Protein AF-A0A7S1UAJ0-F1 (afdb_monomer)

Structure (mmCIF, N/CA/C/O backbone):
data_AF-A0A7S1UAJ0-F1
#
_entry.id   AF-A0A7S1UAJ0-F1
#
loop_
_atom_site.group_PDB
_atom_site.id
_atom_site.type_symbol
_atom_site.label_atom_id
_atom_site.label_alt_id
_atom_site.label_comp_id
_atom_site.label_asym_id
_atom_site.label_entity_id
_atom_site.label_seq_id
_atom_site.pdbx_PDB_ins_code
_atom_site.Cartn_x
_atom_site.Cartn_y
_atom_site.Cartn_z
_atom_site.occupancy
_atom_site.B_iso_or_equiv
_atom_site.auth_seq_id
_atom_site.auth_comp_id
_atom_site.auth_asym_id
_atom_site.auth_atom_id
_atom_site.pdbx_PDB_model_num
ATOM 1 N N . ARG A 1 1 ? 25.593 -2.287 -10.557 1.00 39.19 1 ARG A N 1
ATOM 2 C CA . ARG A 1 1 ? 25.955 -3.620 -10.012 1.00 39.19 1 ARG A CA 1
ATOM 3 C C . ARG A 1 1 ? 25.737 -3.592 -8.496 1.00 39.19 1 ARG A C 1
ATOM 5 O O . ARG A 1 1 ? 26.661 -3.239 -7.784 1.00 39.19 1 ARG A O 1
ATOM 12 N N . PHE A 1 2 ? 24.533 -3.919 -8.017 1.00 32.84 2 PHE A N 1
ATOM 13 C CA . PHE A 1 2 ? 24.210 -4.061 -6.586 1.00 32.84 2 PHE A CA 1
ATOM 14 C C . PHE A 1 2 ? 23.834 -5.523 -6.303 1.00 32.84 2 PHE A C 1
ATOM 16 O O . PHE A 1 2 ? 22.696 -5.845 -5.996 1.00 32.84 2 PHE A O 1
ATOM 23 N N . ARG A 1 3 ? 24.793 -6.432 -6.504 1.00 42.53 3 ARG A N 1
ATOM 24 C CA . ARG A 1 3 ? 24.649 -7.848 -6.150 1.00 42.53 3 ARG A CA 1
ATOM 25 C C . ARG A 1 3 ? 25.321 -8.066 -4.797 1.00 42.53 3 ARG A C 1
ATOM 27 O O . ARG A 1 3 ? 26.457 -7.632 -4.638 1.00 42.53 3 ARG A O 1
ATOM 34 N N . ASN A 1 4 ? 24.632 -8.774 -3.899 1.00 42.81 4 ASN A N 1
ATOM 35 C CA . ASN A 1 4 ? 25.120 -9.387 -2.648 1.00 42.81 4 ASN A CA 1
ATOM 36 C C . ASN A 1 4 ? 24.817 -8.657 -1.327 1.00 42.81 4 ASN A C 1
ATOM 38 O O . ASN A 1 4 ? 25.752 -8.273 -0.628 1.00 42.81 4 ASN A O 1
ATOM 42 N N . HIS A 1 5 ? 23.544 -8.582 -0.903 1.00 35.88 5 HIS A N 1
ATOM 43 C CA . HIS A 1 5 ? 23.275 -8.489 0.550 1.00 35.88 5 HIS A CA 1
ATOM 44 C C . HIS A 1 5 ? 21.965 -9.087 1.097 1.00 35.88 5 HIS A C 1
ATOM 46 O O . HIS A 1 5 ? 21.815 -9.160 2.312 1.00 35.88 5 HIS A O 1
ATOM 52 N N . ILE A 1 6 ? 21.029 -9.579 0.274 1.00 49.09 6 ILE A N 1
ATOM 53 C CA . ILE A 1 6 ? 19.721 -10.035 0.802 1.00 49.09 6 ILE A CA 1
ATOM 54 C C . ILE A 1 6 ? 19.740 -11.502 1.288 1.00 49.09 6 ILE A C 1
ATOM 56 O O . ILE A 1 6 ? 18.840 -11.939 1.993 1.00 49.09 6 ILE A O 1
ATOM 60 N N . ALA A 1 7 ? 20.815 -12.257 1.043 1.00 37.91 7 ALA A N 1
ATOM 61 C CA . ALA A 1 7 ? 20.907 -13.654 1.482 1.00 37.91 7 ALA A CA 1
ATOM 62 C C . ALA A 1 7 ? 21.213 -13.855 2.987 1.00 37.91 7 ALA A C 1
ATOM 64 O O . ALA A 1 7 ? 21.303 -14.996 3.428 1.00 37.91 7 ALA A O 1
ATOM 65 N N . GLN A 1 8 ? 21.405 -12.799 3.793 1.00 44.69 8 GLN A N 1
ATOM 66 C CA . GLN A 1 8 ? 22.055 -12.941 5.110 1.00 44.69 8 GLN A CA 1
ATOM 67 C C . GLN A 1 8 ? 21.254 -12.512 6.348 1.00 44.69 8 GLN A C 1
ATOM 69 O O . GLN A 1 8 ? 21.840 -12.314 7.411 1.00 44.69 8 GLN A O 1
ATOM 74 N N . ARG A 1 9 ? 19.918 -12.428 6.281 1.00 45.44 9 ARG A N 1
ATOM 75 C CA . ARG A 1 9 ? 19.090 -12.175 7.484 1.00 45.44 9 ARG A CA 1
ATOM 76 C C . ARG A 1 9 ? 17.908 -13.124 7.701 1.00 45.44 9 ARG A C 1
ATOM 78 O O . ARG A 1 9 ? 16.996 -12.804 8.449 1.00 45.44 9 ARG A O 1
ATOM 85 N N . ALA A 1 10 ? 17.998 -14.346 7.184 1.00 47.47 10 ALA A N 1
ATOM 86 C CA . ALA A 1 10 ? 17.167 -15.471 7.631 1.00 47.47 10 ALA A CA 1
ATOM 87 C C . ALA A 1 10 ? 17.725 -16.161 8.902 1.00 47.47 10 ALA A C 1
ATOM 89 O O . ALA A 1 10 ? 17.435 -17.320 9.161 1.00 47.47 10 ALA A O 1
ATOM 90 N N . ALA A 1 11 ? 18.560 -15.481 9.699 1.00 42.66 11 ALA A N 1
ATOM 91 C CA . ALA A 1 11 ? 19.260 -16.095 10.835 1.00 42.66 11 ALA A CA 1
ATOM 92 C C . ALA A 1 11 ? 18.402 -16.246 12.113 1.00 42.66 11 ALA A C 1
ATOM 94 O O . ALA A 1 11 ? 18.902 -16.742 13.116 1.00 42.66 11 ALA A O 1
ATOM 95 N N . ALA A 1 12 ? 17.129 -15.833 12.094 1.00 53.12 12 ALA A N 1
ATOM 96 C CA . ALA A 1 12 ? 16.215 -15.963 13.238 1.00 53.12 12 ALA A CA 1
ATOM 97 C C . ALA A 1 12 ? 14.809 -16.485 12.875 1.00 53.12 12 ALA A C 1
ATOM 99 O O . ALA A 1 12 ? 13.968 -16.628 13.758 1.00 53.12 12 ALA A O 1
ATOM 100 N N . GLY A 1 13 ? 14.534 -16.758 11.595 1.00 52.97 13 GLY A N 1
ATOM 101 C CA . GLY A 1 13 ? 13.2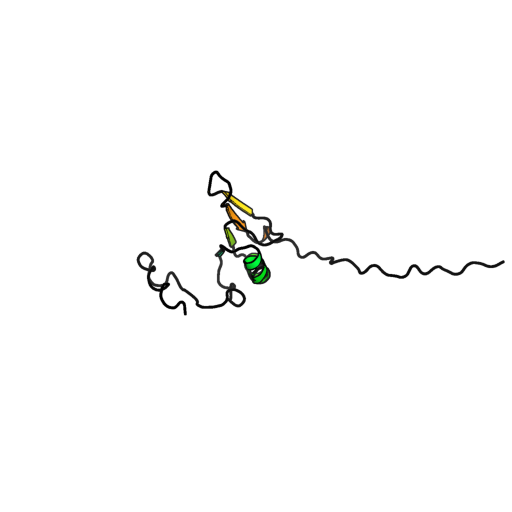30 -17.221 11.112 1.00 52.97 13 GLY A CA 1
ATOM 102 C C . GLY A 1 13 ? 13.320 -18.648 10.591 1.00 52.97 13 GLY A C 1
ATOM 103 O O . GLY A 1 13 ? 14.352 -19.039 10.048 1.00 52.97 13 GLY A O 1
ATOM 104 N N . ALA A 1 14 ? 12.250 -19.426 10.760 1.00 57.31 14 ALA A N 1
ATOM 105 C CA . ALA A 1 14 ? 12.160 -20.771 10.207 1.00 57.31 14 ALA A CA 1
ATOM 106 C C . ALA A 1 14 ? 12.550 -20.762 8.711 1.00 57.31 14 ALA A C 1
ATOM 108 O O . ALA A 1 14 ? 12.067 -19.899 7.966 1.00 57.31 14 ALA A O 1
ATOM 109 N N . PRO A 1 15 ? 13.430 -21.675 8.261 1.00 56.03 15 PRO A N 1
ATOM 110 C CA . PRO A 1 15 ? 13.804 -21.752 6.855 1.00 56.03 15 PRO A CA 1
ATOM 111 C C . PRO A 1 15 ? 12.545 -21.890 5.985 1.00 56.03 15 PRO A C 1
ATOM 113 O O . PRO A 1 15 ? 11.704 -22.744 6.253 1.00 56.03 15 PRO A O 1
ATOM 116 N N . GLY A 1 16 ? 12.405 -21.023 4.976 1.00 65.19 16 GLY A N 1
ATOM 117 C CA . GLY A 1 16 ? 11.240 -20.972 4.079 1.00 65.19 16 GLY A CA 1
ATOM 118 C C . GLY A 1 16 ? 10.169 -19.925 4.418 1.00 65.19 16 GLY A C 1
ATOM 119 O O . GLY A 1 16 ? 9.210 -19.795 3.671 1.00 65.19 16 GLY A O 1
ATOM 120 N N . ALA A 1 17 ? 10.312 -19.148 5.498 1.00 80.62 17 ALA A N 1
ATOM 121 C CA . ALA A 1 17 ? 9.336 -18.103 5.846 1.00 80.62 17 ALA A CA 1
ATOM 122 C C . ALA A 1 17 ? 9.490 -16.793 5.045 1.00 80.62 17 ALA A C 1
ATOM 124 O O . ALA A 1 17 ? 8.610 -15.936 5.095 1.00 80.62 17 ALA A O 1
ATOM 125 N N . VAL A 1 18 ? 10.621 -16.605 4.357 1.00 84.62 18 VAL A N 1
ATOM 126 C CA . VAL A 1 18 ? 10.949 -15.369 3.638 1.00 84.62 18 VAL A CA 1
ATOM 127 C C . VAL A 1 18 ? 11.503 -15.707 2.266 1.00 84.62 18 VAL A C 1
ATOM 129 O O . VAL A 1 18 ? 12.488 -16.436 2.146 1.00 84.62 18 VAL A O 1
ATOM 132 N N . GLU A 1 19 ? 10.903 -15.101 1.252 1.00 87.00 19 GLU A N 1
ATOM 133 C CA . GLU A 1 19 ? 11.367 -15.138 -0.126 1.00 87.00 19 GLU A CA 1
ATOM 134 C C . GLU A 1 19 ? 11.707 -13.718 -0.578 1.00 87.00 19 GLU A C 1
ATOM 136 O O . GLU A 1 19 ? 11.070 -12.746 -0.166 1.00 87.00 19 GLU A O 1
ATOM 141 N N . ALA A 1 20 ? 12.740 -13.592 -1.406 1.00 88.31 20 ALA A N 1
ATOM 142 C CA . ALA A 1 20 ? 13.168 -12.320 -1.966 1.00 88.31 20 ALA A CA 1
ATOM 143 C C . ALA A 1 20 ? 13.164 -12.416 -3.489 1.00 88.31 20 ALA A C 1
ATOM 145 O O . ALA A 1 20 ? 13.737 -13.342 -4.063 1.00 88.31 20 ALA A O 1
ATOM 146 N N . TYR A 1 21 ? 12.550 -11.424 -4.122 1.00 91.19 21 TYR A N 1
ATOM 147 C CA . TYR A 1 21 ? 12.387 -11.354 -5.566 1.00 91.19 21 TYR A CA 1
ATOM 148 C C . TYR A 1 21 ? 13.177 -10.159 -6.109 1.00 91.19 21 TYR A C 1
ATOM 150 O O . TYR A 1 21 ? 13.046 -9.043 -5.609 1.00 91.19 21 TYR A O 1
ATOM 158 N N . GLU A 1 22 ? 14.016 -10.389 -7.122 1.00 95.06 22 GLU A N 1
ATOM 159 C CA . GLU A 1 22 ? 14.678 -9.318 -7.878 1.00 95.06 22 GLU A CA 1
ATOM 160 C C . GLU A 1 22 ? 13.790 -8.945 -9.069 1.00 95.06 22 GLU A C 1
ATOM 162 O 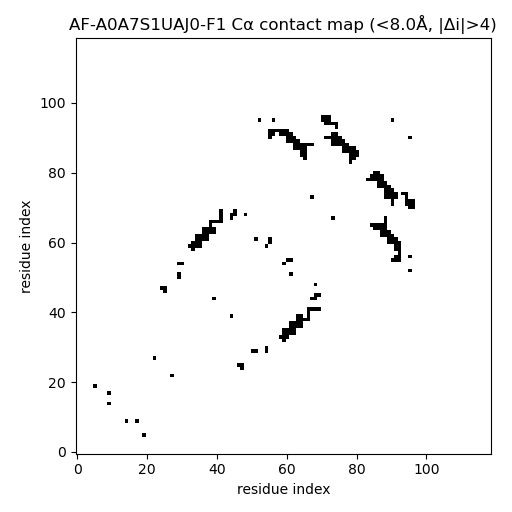O . GLU A 1 22 ? 13.528 -9.780 -9.933 1.00 95.06 22 GLU A O 1
ATOM 167 N N . GLY A 1 23 ? 13.317 -7.699 -9.121 1.00 93.19 23 GLY A N 1
ATOM 168 C CA . GLY A 1 23 ? 12.430 -7.245 -10.186 1.00 93.19 23 GLY A CA 1
ATOM 169 C C . GLY A 1 23 ? 11.927 -5.819 -9.998 1.00 93.19 23 GLY A C 1
ATOM 170 O O . GLY A 1 23 ? 12.289 -5.129 -9.044 1.00 93.19 23 GLY A O 1
ATOM 171 N N . ASP A 1 24 ?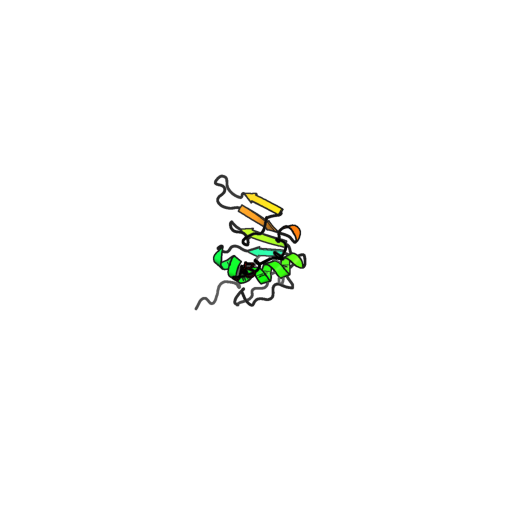 11.091 -5.387 -10.939 1.00 94.56 24 ASP A N 1
ATOM 172 C CA . ASP A 1 24 ? 10.376 -4.117 -10.875 1.00 94.56 24 ASP A CA 1
ATOM 173 C C . ASP A 1 24 ? 9.003 -4.336 -10.232 1.00 94.56 24 ASP A C 1
ATOM 175 O O . ASP A 1 24 ? 8.201 -5.134 -10.719 1.00 94.56 24 ASP A O 1
ATOM 179 N N . LEU A 1 25 ? 8.722 -3.610 -9.149 1.00 93.88 25 LEU A N 1
ATOM 180 C CA . LEU A 1 25 ? 7.454 -3.716 -8.428 1.00 93.88 25 LEU A CA 1
ATOM 181 C C . LEU A 1 25 ? 6.249 -3.352 -9.313 1.00 93.88 25 LEU A C 1
ATOM 183 O O . LEU A 1 25 ? 5.157 -3.856 -9.077 1.00 93.88 25 LEU A O 1
ATOM 187 N N . ARG A 1 26 ? 6.441 -2.534 -10.359 1.00 95.06 26 ARG A N 1
ATOM 188 C CA . ARG A 1 26 ? 5.378 -2.141 -11.302 1.00 95.06 26 ARG A CA 1
ATOM 189 C C . ARG A 1 26 ? 4.821 -3.309 -12.115 1.00 95.06 26 ARG A C 1
ATOM 191 O O . ARG A 1 26 ? 3.706 -3.210 -12.610 1.00 95.06 26 ARG A O 1
ATOM 198 N N . SER A 1 27 ? 5.593 -4.381 -12.286 1.00 94.44 27 SER A N 1
ATOM 199 C CA . SER A 1 27 ? 5.172 -5.586 -13.012 1.00 94.44 27 SER A CA 1
ATOM 200 C C . SER A 1 27 ? 5.148 -6.832 -12.128 1.00 94.44 27 SER A C 1
ATOM 202 O O . SER A 1 27 ? 5.079 -7.945 -12.644 1.00 94.44 27 SER A O 1
ATOM 204 N N . PHE A 1 28 ? 5.289 -6.668 -10.813 1.00 94.69 28 PHE A N 1
ATOM 205 C CA . PHE A 1 28 ? 5.272 -7.774 -9.870 1.00 94.69 28 PHE A CA 1
ATOM 206 C C . PHE A 1 28 ? 3.829 -8.170 -9.545 1.00 94.69 28 PHE A C 1
ATOM 208 O O . PHE A 1 28 ? 2.982 -7.308 -9.317 1.00 94.69 28 PHE A O 1
ATOM 215 N N . ASP A 1 29 ? 3.552 -9.473 -9.518 1.00 94.62 29 ASP A N 1
ATOM 216 C CA . ASP A 1 29 ? 2.219 -9.977 -9.200 1.00 94.62 29 ASP A CA 1
ATOM 217 C C . ASP A 1 29 ? 1.936 -9.855 -7.696 1.00 94.62 29 ASP A C 1
ATOM 219 O O . ASP A 1 29 ? 2.574 -10.508 -6.868 1.00 94.62 29 ASP A O 1
ATOM 223 N N . LEU A 1 30 ? 0.966 -9.007 -7.343 1.00 95.44 30 LEU A N 1
ATOM 224 C CA . LEU A 1 30 ? 0.528 -8.796 -5.964 1.00 95.44 30 LEU A CA 1
ATOM 225 C C . LEU A 1 30 ? -0.644 -9.702 -5.552 1.00 95.44 30 LEU A C 1
ATOM 227 O O . LEU A 1 30 ? -0.983 -9.742 -4.365 1.00 95.44 30 LEU A O 1
ATOM 231 N N . ALA A 1 31 ? -1.243 -10.448 -6.488 1.00 95.12 31 ALA A N 1
ATOM 232 C CA . ALA A 1 31 ? -2.406 -11.303 -6.255 1.00 95.12 31 ALA A CA 1
ATOM 233 C C . ALA A 1 31 ? -2.282 -12.258 -5.049 1.00 95.12 31 ALA A C 1
ATOM 235 O O . ALA A 1 31 ? -3.252 -12.365 -4.291 1.00 95.12 31 ALA A O 1
ATOM 236 N N . PRO A 1 32 ? -1.139 -12.931 -4.792 1.00 94.75 32 PRO A N 1
ATOM 237 C CA . PRO A 1 32 ? -1.076 -13.914 -3.711 1.00 94.75 32 PRO A CA 1
ATOM 238 C C . PRO A 1 32 ? -0.967 -13.296 -2.305 1.00 94.75 32 PRO A C 1
ATOM 240 O O . PRO A 1 32 ? -1.186 -13.995 -1.315 1.00 94.75 32 PRO A O 1
ATOM 243 N N . PHE A 1 33 ? -0.649 -12.004 -2.168 1.00 94.75 33 PHE A N 1
ATOM 244 C CA . PHE A 1 33 ? -0.336 -11.402 -0.865 1.00 94.75 33 PHE A CA 1
ATOM 245 C C . PHE A 1 33 ? -1.579 -10.845 -0.174 1.00 94.75 33 PHE A C 1
ATOM 247 O O . PHE A 1 33 ? -2.311 -10.051 -0.749 1.00 94.75 33 PHE A O 1
ATOM 254 N N . THR A 1 34 ? -1.852 -11.234 1.070 1.00 96.62 34 THR A N 1
ATOM 255 C CA . THR A 1 34 ? -3.021 -10.756 1.846 1.00 96.62 34 THR A CA 1
ATOM 256 C C . THR A 1 34 ? -2.726 -9.527 2.708 1.00 96.62 34 THR A C 1
ATOM 258 O O . THR A 1 34 ? -3.648 -8.857 3.172 1.00 96.62 34 THR A O 1
ATOM 261 N N . LEU A 1 35 ? -1.447 -9.220 2.917 1.00 97.44 35 LEU A N 1
ATOM 262 C CA . LEU A 1 35 ? -0.960 -8.031 3.604 1.00 97.44 35 LEU A CA 1
ATOM 263 C C . LEU A 1 35 ? 0.204 -7.458 2.801 1.00 97.44 35 LEU A C 1
ATOM 265 O O . LEU A 1 35 ? 1.163 -8.171 2.508 1.00 97.44 35 LEU A O 1
ATOM 269 N N . ILE A 1 36 ? 0.123 -6.174 2.476 1.00 98.00 36 ILE A N 1
ATOM 270 C CA . ILE A 1 36 ? 1.154 -5.450 1.738 1.00 98.00 36 ILE A CA 1
ATOM 271 C C . ILE A 1 36 ? 1.641 -4.306 2.617 1.00 98.00 36 ILE A C 1
ATOM 273 O O . ILE A 1 36 ? 0.847 -3.492 3.079 1.00 98.00 36 ILE A O 1
ATOM 277 N N . TYR A 1 37 ? 2.950 -4.238 2.842 1.00 97.69 37 TYR A N 1
ATOM 278 C CA . TYR A 1 37 ? 3.594 -3.109 3.506 1.00 97.69 37 TYR A CA 1
ATOM 279 C C . TYR A 1 37 ? 4.444 -2.345 2.497 1.00 97.69 37 TYR A C 1
ATOM 281 O O . TYR A 1 37 ? 5.271 -2.942 1.807 1.00 97.69 37 TYR A O 1
ATOM 289 N N . VAL A 1 38 ? 4.274 -1.027 2.438 1.00 96.62 38 VAL A N 1
ATOM 290 C CA . VAL A 1 38 ? 5.042 -0.155 1.544 1.00 96.62 38 VAL A CA 1
ATOM 291 C C . VAL A 1 38 ? 5.593 1.050 2.287 1.00 96.62 38 VAL A C 1
ATOM 293 O O . VAL A 1 38 ? 4.906 1.732 3.049 1.00 96.62 38 VAL A O 1
ATOM 296 N N . TYR A 1 39 ? 6.858 1.341 2.000 1.00 96.00 39 TYR A N 1
ATOM 297 C CA . TYR A 1 39 ? 7.519 2.574 2.395 1.00 96.00 39 TYR A CA 1
ATOM 298 C C . TYR A 1 39 ? 8.137 3.211 1.155 1.00 96.00 39 TYR A C 1
ATOM 300 O O . TYR A 1 39 ? 9.268 2.918 0.772 1.00 96.00 39 TYR A O 1
ATOM 308 N N . LEU A 1 40 ? 7.334 4.034 0.487 1.00 95.31 40 LEU A N 1
ATOM 309 C CA . LEU A 1 40 ? 7.669 4.695 -0.767 1.00 95.31 40 LEU A CA 1
ATOM 310 C C . LEU A 1 40 ? 7.309 6.179 -0.677 1.00 95.31 40 LEU A C 1
ATOM 312 O O . LEU A 1 40 ? 6.514 6.601 0.163 1.00 95.31 40 LEU A O 1
ATOM 316 N N . LEU A 1 41 ? 7.884 6.971 -1.579 1.00 94.75 41 LEU A N 1
ATOM 317 C CA . LEU A 1 41 ? 7.416 8.331 -1.833 1.00 94.75 41 LEU A CA 1
ATOM 318 C C . LEU A 1 41 ? 6.076 8.304 -2.585 1.00 94.75 41 LEU A C 1
ATOM 320 O O . LEU A 1 41 ? 5.700 7.286 -3.175 1.00 94.75 41 LEU A O 1
ATOM 324 N N . LYS A 1 42 ? 5.376 9.444 -2.600 1.00 93.88 42 LYS A N 1
ATOM 325 C CA . LYS A 1 42 ? 4.064 9.595 -3.252 1.00 93.88 42 LYS A CA 1
ATOM 326 C C . LYS A 1 42 ? 4.090 9.178 -4.721 1.00 93.88 42 LYS A C 1
ATOM 328 O O . LYS A 1 42 ? 3.186 8.488 -5.177 1.00 93.88 42 LYS A O 1
ATOM 333 N N . GLU A 1 43 ? 5.137 9.559 -5.441 1.00 94.38 43 GLU A N 1
ATOM 334 C CA . GLU A 1 43 ? 5.315 9.262 -6.863 1.00 94.38 43 GLU A CA 1
ATOM 335 C C . GLU A 1 43 ? 5.471 7.752 -7.087 1.00 94.38 43 GLU A C 1
ATOM 337 O O . GLU A 1 43 ? 4.933 7.198 -8.040 1.00 94.38 43 GLU A O 1
ATOM 342 N N . GLY A 1 44 ? 6.155 7.061 -6.170 1.00 95.06 44 GLY A N 1
ATOM 343 C CA . GLY A 1 44 ? 6.277 5.604 -6.198 1.00 95.06 44 GLY A CA 1
ATOM 344 C C . GLY A 1 44 ? 4.933 4.909 -5.985 1.00 95.06 44 GLY A C 1
ATOM 345 O O . GLY A 1 44 ? 4.613 3.979 -6.717 1.00 95.06 44 GLY A O 1
ATOM 346 N N . LEU A 1 45 ? 4.127 5.394 -5.034 1.00 95.69 45 LEU A N 1
ATOM 347 C CA . LEU A 1 45 ? 2.775 4.879 -4.790 1.00 95.69 45 LEU A CA 1
ATOM 348 C C . LEU A 1 45 ? 1.858 5.091 -5.998 1.00 95.69 45 LEU A C 1
ATOM 350 O O . LEU A 1 45 ? 1.121 4.180 -6.353 1.00 95.69 45 LEU A O 1
ATOM 354 N N . GLN A 1 46 ? 1.942 6.247 -6.664 1.00 95.19 46 GLN A N 1
ATOM 355 C CA . GLN A 1 46 ? 1.177 6.530 -7.884 1.00 95.19 46 GLN A CA 1
ATOM 356 C C . GLN A 1 46 ? 1.476 5.532 -9.010 1.00 95.19 46 GLN A C 1
ATOM 358 O O . GLN A 1 46 ? 0.561 5.113 -9.711 1.00 95.19 46 GLN A O 1
ATOM 363 N N . LEU A 1 47 ? 2.736 5.115 -9.168 1.00 96.19 47 LEU A N 1
ATOM 364 C CA . LEU A 1 47 ? 3.138 4.177 -10.223 1.00 96.19 47 LEU A CA 1
ATOM 365 C C . LEU A 1 47 ? 2.582 2.758 -10.040 1.00 96.19 47 LEU A C 1
ATOM 367 O O . LEU A 1 47 ? 2.520 2.015 -11.016 1.00 96.19 47 LEU A O 1
ATOM 371 N N . ILE A 1 48 ? 2.213 2.376 -8.816 1.00 95.88 48 ILE A N 1
ATOM 372 C CA . ILE A 1 48 ? 1.701 1.034 -8.484 1.00 95.88 48 ILE A CA 1
ATOM 373 C C . ILE A 1 48 ? 0.259 1.063 -7.961 1.00 95.88 48 ILE A C 1
ATOM 375 O O . ILE A 1 48 ? -0.258 0.041 -7.515 1.00 95.88 48 ILE A O 1
ATOM 379 N N . GLU A 1 49 ? -0.394 2.226 -8.010 1.00 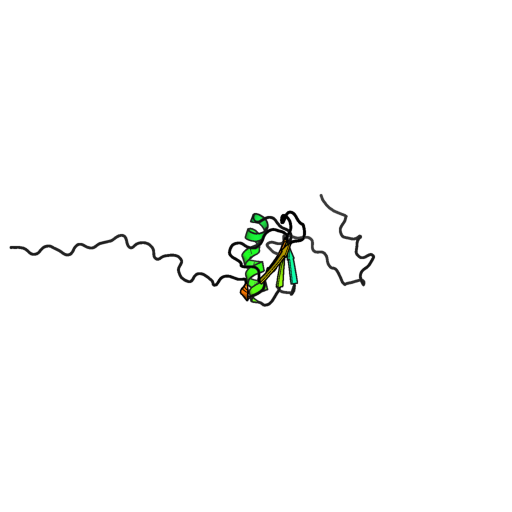95.62 49 GLU A N 1
ATOM 380 C CA . GLU A 1 49 ? -1.696 2.472 -7.387 1.00 95.62 49 GLU A CA 1
ATOM 381 C C . GLU A 1 49 ? -2.767 1.509 -7.901 1.00 95.62 49 GLU A C 1
ATOM 383 O O . GLU A 1 49 ? -3.477 0.919 -7.094 1.00 95.62 49 GLU A O 1
ATOM 388 N N . ALA A 1 50 ? -2.818 1.267 -9.213 1.00 95.00 50 ALA A N 1
ATOM 389 C CA . ALA A 1 50 ? -3.794 0.363 -9.816 1.00 95.00 50 ALA A CA 1
ATOM 390 C C . ALA A 1 50 ? -3.655 -1.082 -9.301 1.00 95.00 50 ALA A C 1
ATOM 392 O O . ALA A 1 50 ? -4.654 -1.714 -8.962 1.00 95.00 50 ALA A O 1
ATOM 393 N N . ALA A 1 51 ? -2.420 -1.583 -9.175 1.00 95.62 51 ALA A N 1
ATOM 394 C CA . ALA A 1 51 ? -2.157 -2.928 -8.662 1.00 95.62 51 ALA A CA 1
ATOM 395 C C . ALA A 1 51 ? -2.503 -3.040 -7.166 1.00 95.62 51 ALA A C 1
ATOM 397 O O . ALA A 1 51 ? -3.080 -4.035 -6.726 1.00 95.62 51 ALA A O 1
ATOM 398 N N . LEU A 1 52 ? -2.206 -1.996 -6.381 1.00 96.88 52 LEU A N 1
ATOM 399 C CA . LEU A 1 52 ? -2.627 -1.916 -4.981 1.00 96.88 52 LEU A CA 1
ATOM 400 C C . LEU A 1 52 ? -4.156 -1.872 -4.862 1.00 96.88 52 LEU A C 1
ATOM 402 O O . LEU A 1 52 ? -4.718 -2.597 -4.045 1.00 96.88 52 LEU A O 1
ATOM 406 N N . ARG A 1 53 ? -4.830 -1.060 -5.687 1.00 96.50 53 ARG A N 1
ATOM 407 C CA . ARG A 1 53 ? -6.293 -0.910 -5.724 1.00 96.50 53 ARG A CA 1
ATOM 408 C C . ARG A 1 53 ? -6.975 -2.236 -5.981 1.00 96.50 53 ARG A C 1
ATOM 410 O O . ARG A 1 53 ? -7.831 -2.640 -5.200 1.00 96.50 53 ARG A O 1
ATOM 417 N N . GLU A 1 54 ? -6.588 -2.911 -7.057 1.00 95.75 54 GLU A N 1
ATOM 418 C CA . GLU A 1 54 ? -7.124 -4.222 -7.409 1.00 95.75 54 GLU A CA 1
ATOM 419 C C . GLU A 1 54 ? -6.948 -5.198 -6.246 1.00 95.75 54 GLU A C 1
ATOM 421 O O . GLU A 1 54 ? -7.899 -5.866 -5.828 1.00 95.75 54 GLU A O 1
ATOM 426 N N . ARG A 1 55 ? -5.747 -5.226 -5.658 1.00 96.75 55 ARG A N 1
ATOM 427 C CA . ARG A 1 55 ? -5.452 -6.200 -4.618 1.00 96.75 55 ARG A CA 1
ATOM 428 C C . ARG A 1 55 ? -6.191 -5.935 -3.308 1.00 96.75 55 ARG A C 1
ATOM 430 O O . ARG A 1 55 ? -6.662 -6.881 -2.675 1.00 96.75 55 ARG A O 1
ATOM 437 N N . VAL A 1 56 ? -6.328 -4.673 -2.916 1.00 97.31 56 VAL A N 1
ATOM 438 C CA . VAL A 1 56 ? -7.064 -4.271 -1.711 1.00 97.31 56 VAL A CA 1
ATOM 439 C C . VAL A 1 56 ? -8.577 -4.443 -1.909 1.00 97.31 56 VAL A C 1
ATOM 441 O O . VAL A 1 56 ? -9.231 -4.978 -1.015 1.00 97.31 56 VAL A O 1
ATOM 444 N N . ARG A 1 57 ? -9.133 -4.156 -3.102 1.00 95.81 57 ARG A N 1
ATOM 445 C CA . ARG A 1 57 ? -10.530 -4.516 -3.452 1.00 95.81 57 ARG A CA 1
ATOM 446 C C . ARG A 1 57 ? -10.776 -6.024 -3.334 1.00 95.81 57 ARG A C 1
ATOM 448 O O . ARG A 1 57 ? -11.847 -6.440 -2.909 1.00 95.81 57 ARG A O 1
ATOM 455 N N . ALA A 1 58 ? -9.774 -6.842 -3.657 1.00 96.31 58 ALA A N 1
ATOM 456 C CA . ALA A 1 58 ? -9.811 -8.296 -3.496 1.00 96.31 58 ALA A CA 1
ATOM 457 C C . ALA A 1 58 ? -9.581 -8.783 -2.044 1.00 96.31 58 ALA A C 1
ATOM 459 O O . ALA A 1 58 ? -9.358 -9.977 -1.824 1.00 96.31 58 ALA A O 1
ATOM 460 N N . GLY A 1 59 ? -9.614 -7.883 -1.053 1.00 97.06 59 GLY A N 1
ATOM 461 C CA . GLY A 1 59 ? -9.595 -8.206 0.376 1.00 97.06 59 GLY A CA 1
ATOM 462 C C . GLY A 1 59 ? -8.215 -8.202 1.038 1.00 97.06 59 GLY A C 1
ATOM 463 O O . GLY A 1 59 ? -8.097 -8.626 2.189 1.00 97.06 59 GLY A O 1
ATOM 464 N N . ALA A 1 60 ? -7.159 -7.757 0.352 1.00 97.94 60 ALA A N 1
ATOM 465 C CA . ALA A 1 60 ? -5.871 -7.547 1.010 1.00 97.94 60 ALA A CA 1
ATOM 466 C C . ALA A 1 60 ? -5.890 -6.299 1.899 1.00 97.94 60 ALA A C 1
ATOM 468 O O . ALA A 1 60 ? -6.570 -5.319 1.608 1.00 97.94 60 ALA A O 1
ATOM 469 N N . ARG A 1 61 ? -5.066 -6.309 2.949 1.00 98.25 61 ARG A N 1
ATOM 470 C CA . ARG A 1 61 ? -4.764 -5.110 3.738 1.00 98.25 61 ARG A CA 1
ATOM 471 C C . ARG A 1 61 ? -3.498 -4.446 3.223 1.00 98.25 61 ARG A C 1
ATOM 473 O O . ARG A 1 61 ? -2.515 -5.127 2.927 1.00 98.25 61 ARG A O 1
ATOM 480 N N . LEU A 1 62 ? -3.500 -3.123 3.183 1.00 98.44 62 LEU A N 1
ATOM 481 C CA . LEU A 1 62 ? -2.344 -2.313 2.827 1.00 98.44 62 LEU A CA 1
ATOM 482 C C . LEU A 1 62 ? -1.919 -1.481 4.037 1.00 98.44 62 LEU A C 1
ATOM 484 O O . LEU A 1 62 ? -2.748 -0.873 4.703 1.00 98.44 62 LEU A O 1
ATOM 488 N N . VAL A 1 63 ? -0.622 -1.447 4.315 1.00 98.31 63 VAL A N 1
ATOM 489 C CA . VAL A 1 63 ? -0.026 -0.580 5.330 1.00 98.31 63 VAL A CA 1
ATOM 490 C C . VAL A 1 63 ? 1.018 0.290 4.658 1.00 98.31 63 VAL A C 1
ATOM 49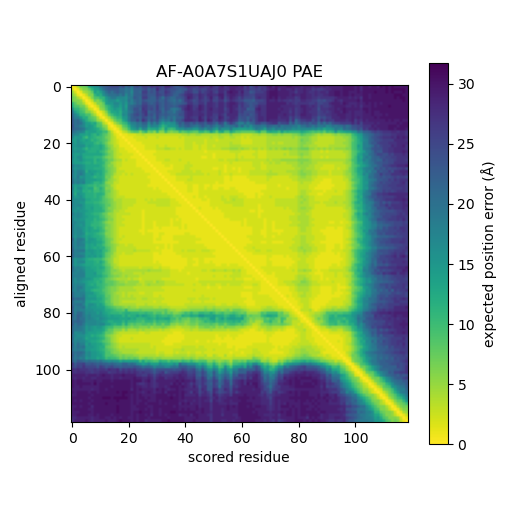2 O O . VAL A 1 63 ? 2.001 -0.216 4.111 1.00 98.31 63 VAL A O 1
ATOM 495 N N . CYS A 1 64 ? 0.830 1.601 4.731 1.00 97.69 64 CYS A N 1
ATOM 496 C CA . CYS A 1 64 ? 1.786 2.556 4.201 1.00 97.69 64 CYS A CA 1
ATOM 497 C C . CYS A 1 64 ? 2.490 3.320 5.316 1.00 97.69 64 CYS A C 1
ATOM 499 O O . CYS A 1 64 ? 1.875 3.731 6.299 1.00 97.69 64 CYS A O 1
ATOM 501 N N . ASN A 1 65 ? 3.786 3.553 5.134 1.00 96.00 65 ASN A N 1
ATOM 502 C CA . ASN A 1 65 ? 4.572 4.411 6.008 1.00 96.00 65 ASN A CA 1
ATOM 503 C C . ASN A 1 65 ? 4.606 5.845 5.461 1.00 96.00 65 ASN A C 1
ATOM 505 O O . ASN A 1 65 ? 5.096 6.073 4.354 1.00 96.00 65 ASN A O 1
ATOM 509 N N . THR A 1 66 ? 4.143 6.801 6.270 1.00 93.12 66 THR A N 1
ATOM 510 C CA . THR A 1 66 ? 4.161 8.262 6.066 1.00 93.12 66 THR A CA 1
ATOM 511 C C . THR A 1 66 ? 3.289 8.774 4.913 1.00 93.12 66 THR A C 1
ATOM 513 O O . THR A 1 66 ? 2.581 9.765 5.080 1.00 93.12 66 THR A O 1
ATOM 516 N N . TRP A 1 67 ? 3.291 8.110 3.754 1.00 94.94 67 TRP A N 1
ATOM 517 C CA . TRP A 1 67 ? 2.527 8.496 2.565 1.00 94.94 67 TRP A CA 1
ATOM 518 C C . TRP A 1 67 ? 1.553 7.406 2.135 1.00 94.94 67 TRP A C 1
ATOM 520 O O . TRP A 1 67 ? 1.910 6.237 2.121 1.00 94.94 67 TRP A O 1
ATOM 530 N N . GLY A 1 68 ? 0.330 7.797 1.781 1.00 94.50 68 GLY A N 1
ATOM 531 C CA . GLY A 1 68 ? -0.730 6.903 1.319 1.00 94.50 68 GLY A CA 1
ATOM 532 C C . GLY A 1 68 ? -1.004 7.031 -0.179 1.00 94.50 68 GLY A C 1
ATOM 533 O O . GLY A 1 68 ? -0.565 8.013 -0.790 1.00 94.50 68 GLY A O 1
ATOM 534 N N . PRO A 1 69 ? -1.745 6.083 -0.781 1.00 94.94 69 PRO A N 1
ATOM 535 C CA . PRO A 1 69 ? -2.242 6.241 -2.142 1.00 94.94 69 PRO A CA 1
ATOM 536 C C . PRO A 1 69 ? -3.139 7.490 -2.255 1.00 94.94 69 PRO A C 1
ATOM 538 O O . PRO A 1 69 ? -3.896 7.799 -1.329 1.00 94.94 69 PRO A O 1
ATOM 541 N N . PRO A 1 70 ? -3.060 8.249 -3.361 1.00 89.50 70 PRO A N 1
ATOM 542 C CA . PRO A 1 70 ? -3.812 9.489 -3.511 1.00 89.50 70 PRO A CA 1
ATOM 543 C C . PRO A 1 70 ? -5.323 9.226 -3.543 1.00 89.50 70 PRO A C 1
ATOM 545 O O . PRO A 1 70 ? -5.802 8.374 -4.286 1.00 89.50 70 PRO A O 1
ATOM 548 N N . GLY A 1 71 ? -6.076 9.986 -2.747 1.00 91.56 71 GLY A N 1
ATOM 549 C CA . GLY A 1 71 ? -7.538 9.892 -2.684 1.00 91.56 71 GLY A CA 1
ATOM 550 C C . GLY A 1 71 ? -8.079 8.738 -1.836 1.00 91.56 71 GLY A C 1
ATOM 551 O O . GLY A 1 71 ? -9.290 8.645 -1.675 1.00 91.56 71 GLY A O 1
ATOM 552 N N . TRP A 1 72 ? -7.219 7.884 -1.276 1.00 95.56 72 TRP A N 1
ATOM 553 C CA . TRP A 1 72 ? -7.642 6.833 -0.352 1.00 95.56 72 TRP A CA 1
ATOM 554 C C . TRP A 1 72 ? -7.709 7.370 1.078 1.00 95.56 72 TRP A C 1
ATOM 556 O O . TRP A 1 72 ? -6.824 8.116 1.510 1.00 95.56 72 TRP A O 1
ATOM 566 N N . ALA A 1 73 ? -8.728 6.953 1.828 1.00 96.25 73 ALA A N 1
ATOM 567 C CA . ALA A 1 73 ? -8.881 7.296 3.239 1.00 96.25 73 ALA A CA 1
ATOM 568 C C . ALA A 1 73 ? -8.425 6.114 4.113 1.00 96.25 73 ALA A C 1
ATOM 570 O O . ALA A 1 73 ? -8.997 5.032 3.992 1.00 96.25 73 ALA A O 1
ATOM 571 N N . PRO A 1 74 ? -7.405 6.266 4.978 1.00 97.31 74 PRO A N 1
ATOM 572 C CA . PRO A 1 74 ? -6.973 5.166 5.833 1.00 97.31 74 PRO A CA 1
ATOM 573 C C . PRO A 1 74 ? -8.053 4.809 6.858 1.00 97.31 74 PRO A C 1
ATOM 575 O O . PRO A 1 74 ? -8.668 5.702 7.442 1.00 97.31 74 PRO A O 1
ATOM 578 N N . THR A 1 75 ? -8.249 3.514 7.113 1.00 97.56 75 THR A N 1
ATOM 579 C CA . THR A 1 75 ? -9.144 3.037 8.180 1.00 97.56 75 THR A CA 1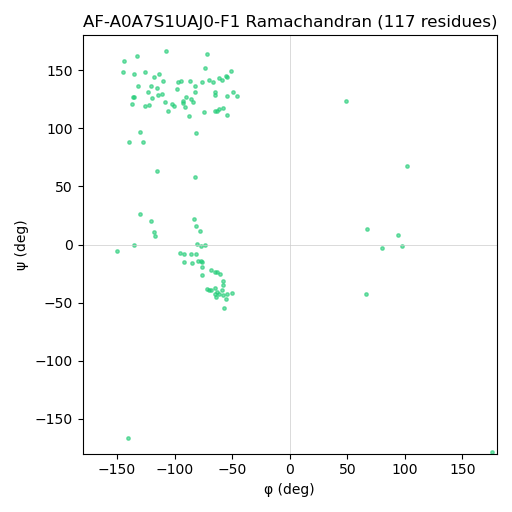
ATOM 580 C C . THR A 1 75 ? -8.527 3.191 9.564 1.00 97.56 75 THR A C 1
ATOM 582 O O . THR A 1 75 ? -9.241 3.369 10.549 1.00 97.56 75 THR A O 1
ATOM 585 N N . GLU A 1 76 ? -7.196 3.200 9.649 1.00 97.06 76 GLU A N 1
ATOM 586 C CA . GLU A 1 76 ? -6.468 3.458 10.887 1.00 97.06 76 GLU A CA 1
ATOM 587 C C . GLU A 1 76 ? -5.180 4.236 10.609 1.00 97.06 76 GLU A C 1
ATOM 589 O O . GLU A 1 76 ? -4.558 4.102 9.554 1.00 97.06 76 GLU A O 1
ATOM 594 N N . THR A 1 77 ? -4.759 5.075 11.553 1.00 96.69 77 THR A N 1
ATOM 595 C CA . THR A 1 77 ? -3.479 5.785 11.479 1.00 96.69 77 THR A CA 1
ATOM 596 C C . THR A 1 77 ? -2.786 5.754 12.832 1.00 96.69 77 THR A C 1
ATOM 598 O O . THR A 1 77 ? -3.304 6.276 13.816 1.00 96.69 77 THR A O 1
ATOM 601 N N . HIS A 1 78 ? -1.582 5.186 12.864 1.00 95.38 78 HIS A N 1
ATOM 602 C CA . HIS A 1 78 ? -0.723 5.114 14.044 1.00 95.38 78 HIS A CA 1
ATOM 603 C C . HIS A 1 78 ? 0.427 6.099 13.909 1.00 95.38 78 HIS A C 1
ATOM 605 O O . HIS A 1 78 ? 1.278 5.940 13.037 1.00 95.38 78 HIS A O 1
ATOM 611 N N . VAL A 1 79 ? 0.485 7.105 14.774 1.00 93.69 79 VAL A N 1
ATOM 612 C CA . VAL A 1 79 ? 1.603 8.053 14.806 1.00 93.69 79 VAL A CA 1
ATOM 613 C C . VAL A 1 79 ? 2.740 7.459 15.638 1.00 93.69 79 VAL A C 1
ATOM 615 O O . VAL A 1 79 ? 2.547 7.116 16.801 1.00 93.69 79 VAL A O 1
ATOM 618 N N . LEU A 1 80 ? 3.925 7.317 15.039 1.00 88.06 80 LEU A N 1
ATOM 619 C CA . LEU A 1 80 ? 5.060 6.608 15.643 1.00 88.06 80 LEU A CA 1
ATOM 620 C C . LEU A 1 80 ? 6.055 7.519 16.370 1.00 88.06 80 LEU A C 1
ATOM 622 O O . LEU A 1 80 ? 6.989 7.024 16.999 1.00 88.06 80 LEU A O 1
ATOM 626 N N . ASN A 1 81 ? 5.901 8.839 16.274 1.00 83.00 81 ASN A N 1
ATOM 627 C CA . ASN A 1 81 ? 6.741 9.783 16.999 1.00 83.00 81 ASN A CA 1
ATOM 628 C C . ASN A 1 81 ? 5.965 11.016 17.469 1.00 83.00 81 ASN A C 1
ATOM 630 O O . ASN A 1 81 ? 4.949 11.397 16.900 1.00 83.00 81 ASN A O 1
ATOM 634 N N . GLU A 1 82 ? 6.492 11.680 18.495 1.00 82.62 82 GLU A N 1
ATOM 635 C CA . GLU A 1 82 ? 5.872 12.874 19.089 1.00 82.62 82 GLU A CA 1
ATOM 636 C C . GLU A 1 82 ? 5.777 14.050 18.105 1.00 82.62 82 GLU A C 1
ATOM 638 O O . GLU A 1 82 ? 4.920 14.916 18.246 1.00 82.62 82 GLU A O 1
ATOM 643 N N . LEU A 1 83 ? 6.641 14.068 17.084 1.00 82.56 83 LEU A N 1
ATOM 644 C CA . LEU A 1 83 ? 6.658 15.096 16.042 1.00 82.56 83 LEU A CA 1
ATOM 645 C C . LEU A 1 83 ? 5.619 14.863 14.934 1.00 82.56 83 LEU A C 1
ATOM 647 O O . LEU A 1 83 ? 5.472 15.717 14.063 1.00 82.56 83 LEU A O 1
ATOM 651 N N . GLY A 1 84 ? 4.936 13.715 14.916 1.00 77.25 84 GLY A N 1
ATOM 652 C CA . GLY A 1 84 ? 3.945 13.385 13.891 1.00 77.25 84 GLY A CA 1
ATOM 653 C C . GLY A 1 84 ? 4.511 13.180 12.483 1.00 77.25 84 GLY A C 1
ATOM 654 O O . GLY A 1 84 ? 3.750 13.168 11.520 1.00 77.25 84 GLY A O 1
ATOM 655 N N . THR A 1 85 ? 5.830 13.040 12.330 1.00 82.69 85 THR A N 1
ATOM 656 C CA . THR A 1 85 ? 6.478 12.948 11.010 1.00 82.69 85 THR A CA 1
ATOM 657 C C . THR A 1 85 ? 6.496 11.538 10.439 1.00 82.69 85 THR A C 1
ATOM 659 O O . THR A 1 85 ? 6.737 11.378 9.246 1.00 82.69 85 THR A O 1
ATOM 662 N N . VAL A 1 86 ? 6.246 10.524 11.273 1.00 88.69 86 VAL A N 1
ATOM 663 C CA . VAL A 1 86 ? 6.139 9.130 10.840 1.00 88.69 86 VAL A CA 1
ATOM 664 C C . VAL A 1 86 ? 4.810 8.571 11.317 1.00 88.69 86 VAL A C 1
ATOM 666 O O . VAL A 1 86 ? 4.557 8.486 12.520 1.00 88.69 86 VAL A O 1
ATOM 669 N N . SER A 1 87 ? 3.978 8.157 10.368 1.00 93.81 87 SER A N 1
ATOM 670 C CA . SER A 1 87 ? 2.719 7.466 10.626 1.00 93.81 87 SER A CA 1
ATOM 671 C C . SER A 1 87 ? 2.658 6.142 9.869 1.00 93.81 87 SER A C 1
ATOM 673 O O . SER A 1 87 ? 3.221 6.006 8.783 1.00 93.81 87 SER A O 1
ATOM 675 N N . LEU A 1 88 ? 1.978 5.150 10.437 1.00 96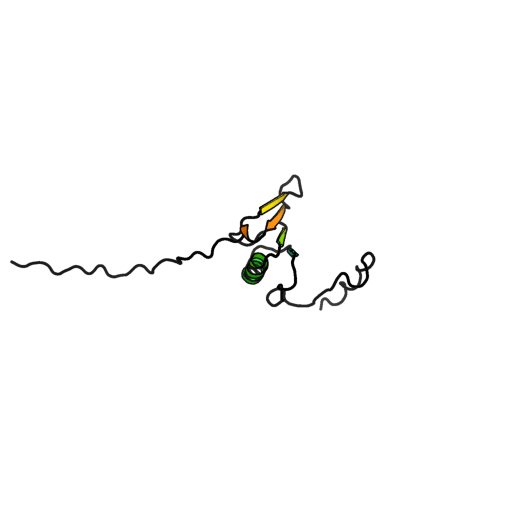.81 88 LEU A N 1
ATOM 676 C CA . LEU A 1 88 ? 1.533 3.964 9.712 1.00 96.81 88 LEU A CA 1
ATOM 677 C C . LEU A 1 88 ? 0.053 4.123 9.414 1.00 96.81 88 LEU A C 1
ATOM 679 O O . LEU A 1 88 ? -0.744 4.279 10.334 1.00 96.81 88 LEU A O 1
ATOM 683 N N . MET A 1 89 ? -0.298 4.094 8.138 1.00 97.44 89 MET A N 1
ATOM 684 C CA . MET A 1 89 ? -1.669 4.222 7.664 1.00 97.44 89 MET A CA 1
ATOM 685 C C . MET A 1 89 ? -2.134 2.870 7.140 1.00 97.44 89 MET A C 1
ATOM 687 O O . MET A 1 89 ? -1.485 2.294 6.265 1.00 97.44 89 MET A O 1
ATOM 691 N N . CYS A 1 90 ? -3.227 2.362 7.695 1.00 98.12 90 CYS A N 1
ATOM 692 C CA . CYS A 1 90 ? -3.830 1.092 7.314 1.00 98.12 90 CYS A CA 1
ATOM 693 C C . CYS A 1 90 ? -4.981 1.340 6.338 1.00 98.12 90 CYS A C 1
ATOM 695 O O . CYS A 1 90 ? -5.752 2.281 6.521 1.00 98.12 90 CYS A O 1
ATOM 697 N N . TYR A 1 91 ? -5.095 0.485 5.327 1.00 98.44 91 TYR A N 1
ATOM 698 C CA . TYR A 1 91 ? -6.132 0.542 4.308 1.00 98.44 91 TYR A CA 1
ATOM 699 C C . TYR A 1 91 ? -6.709 -0.848 4.048 1.00 98.44 91 TYR A C 1
ATOM 701 O O . TYR A 1 91 ? -5.991 -1.857 4.074 1.00 98.44 91 TYR A O 1
ATOM 709 N N . ASP A 1 92 ? -7.996 -0.877 3.739 1.00 98.06 92 ASP A N 1
ATOM 710 C CA . ASP A 1 92 ? -8.752 -2.052 3.317 1.00 98.06 92 ASP A CA 1
ATOM 711 C C . ASP A 1 92 ? -9.734 -1.663 2.196 1.00 98.06 92 ASP A C 1
ATOM 713 O O . ASP A 1 92 ? -9.595 -0.605 1.577 1.00 98.06 92 ASP A O 1
ATOM 717 N N . ALA A 1 93 ? -10.688 -2.537 1.873 1.00 95.88 93 ALA A N 1
ATOM 718 C CA . ALA A 1 93 ? -11.644 -2.294 0.798 1.00 95.88 93 ALA A CA 1
ATOM 719 C C . ALA A 1 93 ? -12.469 -1.008 1.006 1.00 95.88 93 ALA A C 1
ATOM 721 O O . ALA A 1 93 ? -12.780 -0.341 0.018 1.00 95.88 93 ALA A O 1
ATOM 722 N N . ASP A 1 94 ? -12.748 -0.624 2.256 1.00 95.69 94 ASP A N 1
ATOM 723 C CA . ASP A 1 94 ? -13.540 0.566 2.591 1.00 95.69 94 ASP A CA 1
ATOM 724 C C . ASP A 1 94 ? -12.728 1.861 2.422 1.00 95.69 94 ASP A C 1
ATOM 726 O O . ASP A 1 94 ? -13.281 2.959 2.349 1.00 95.69 94 ASP A O 1
ATOM 730 N N . SER A 1 95 ? -11.400 1.752 2.320 1.00 95.31 95 SER A N 1
ATOM 731 C CA . SER A 1 95 ? -10.509 2.888 2.077 1.00 95.31 95 SER A CA 1
ATOM 732 C C . SER A 1 95 ? -10.501 3.392 0.640 1.00 95.31 95 SER A C 1
ATOM 734 O O . SER A 1 95 ? -9.995 4.491 0.376 1.00 95.31 95 SER A O 1
ATOM 736 N N . ILE A 1 96 ? -10.951 2.566 -0.304 1.00 92.88 96 ILE A N 1
ATOM 737 C CA . ILE A 1 96 ? -10.800 2.840 -1.728 1.00 92.88 96 ILE A CA 1
ATOM 738 C C . ILE A 1 96 ? -11.964 3.722 -2.178 1.00 92.88 96 ILE A C 1
ATOM 740 O O . ILE A 1 96 ? -13.116 3.321 -2.020 1.00 92.88 96 ILE A O 1
ATOM 744 N N . PRO A 1 97 ? -11.699 4.891 -2.789 1.00 88.06 97 PRO A N 1
ATOM 745 C CA . PRO A 1 97 ? -12.768 5.721 -3.319 1.00 88.06 97 PRO A CA 1
ATOM 746 C C . PRO A 1 97 ? -13.533 4.959 -4.406 1.00 88.06 97 PRO A C 1
ATOM 748 O O . PRO A 1 97 ? -12.933 4.212 -5.195 1.00 88.06 97 PRO A O 1
ATOM 751 N N . GLU A 1 98 ? -14.850 5.164 -4.457 1.00 80.81 98 GLU A N 1
ATOM 752 C CA . GLU A 1 98 ? -15.659 4.705 -5.585 1.00 80.81 98 GLU A CA 1
ATOM 753 C C . GLU A 1 98 ? -15.075 5.263 -6.890 1.00 80.81 98 GLU A C 1
ATOM 755 O O . GLU A 1 98 ? -14.530 6.371 -6.924 1.00 80.81 98 GLU A O 1
ATOM 760 N N . ASP A 1 99 ? -15.138 4.471 -7.960 1.00 70.88 99 ASP A N 1
ATOM 761 C CA . ASP A 1 99 ? -14.727 4.955 -9.274 1.00 70.88 99 ASP A CA 1
ATOM 762 C C . ASP A 1 99 ? -15.708 6.067 -9.669 1.00 70.88 99 ASP A C 1
ATOM 764 O O . ASP A 1 99 ? -16.899 5.798 -9.801 1.00 70.88 99 ASP A O 1
ATOM 768 N N . ASP A 1 100 ? -15.230 7.312 -9.796 1.00 54.09 100 ASP A N 1
ATOM 769 C CA . ASP A 1 100 ? -16.068 8.462 -10.156 1.00 54.09 100 ASP A CA 1
ATOM 770 C C . ASP A 1 100 ? -16.818 8.156 -11.469 1.00 54.09 100 ASP A C 1
ATOM 772 O O . ASP A 1 100 ? -16.183 8.039 -12.525 1.00 54.09 100 ASP A O 1
ATOM 776 N N . PRO A 1 101 ? -18.154 7.992 -11.443 1.00 50.38 101 PRO A N 1
ATOM 777 C CA . PRO A 1 101 ? -18.910 7.587 -12.619 1.00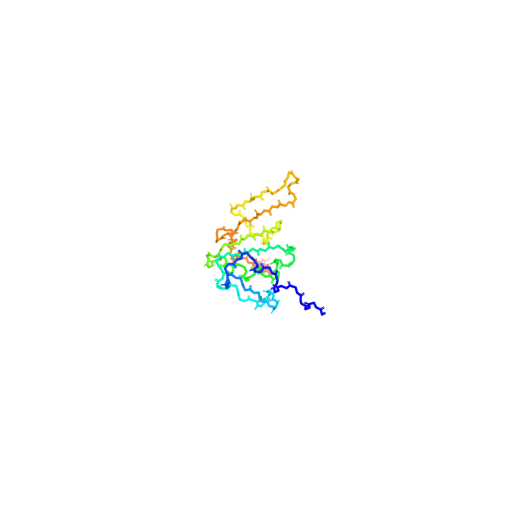 50.38 101 PRO A CA 1
ATOM 778 C C . PRO A 1 101 ? -19.061 8.709 -13.658 1.00 50.38 101 PRO A C 1
ATOM 780 O O . PRO A 1 101 ? -19.698 8.481 -14.688 1.00 50.38 101 PRO A O 1
ATOM 783 N N . ASN A 1 102 ? -18.528 9.919 -13.430 1.00 45.25 102 ASN A N 1
ATOM 784 C CA . ASN A 1 102 ? -18.785 11.055 -14.311 1.00 45.25 102 ASN A CA 1
ATOM 785 C C . ASN A 1 102 ? -17.551 11.942 -14.571 1.00 45.25 102 ASN A C 1
ATOM 787 O O . ASN A 1 102 ? -17.389 12.986 -13.936 1.00 45.25 102 ASN A O 1
ATOM 791 N N . PRO A 1 103 ? -16.722 11.637 -15.587 1.00 49.16 103 PRO A N 1
ATOM 792 C CA . PRO A 1 103 ? -15.604 12.488 -15.962 1.00 49.16 103 PRO A CA 1
ATOM 793 C C . PRO A 1 103 ? -16.094 13.638 -16.862 1.00 49.16 103 PRO A C 1
ATOM 795 O O . PRO A 1 103 ? -15.634 13.749 -17.984 1.00 49.16 103 PRO A O 1
ATOM 798 N N . ASN A 1 104 ? -17.041 14.467 -16.404 1.00 49.97 104 ASN A N 1
ATOM 799 C CA . ASN A 1 104 ? -17.628 15.631 -17.097 1.00 49.97 104 ASN A CA 1
ATOM 800 C C . ASN A 1 104 ? -18.108 15.427 -18.566 1.00 49.97 104 ASN A C 1
ATOM 802 O O . ASN A 1 104 ? -17.311 15.175 -19.471 1.00 49.97 104 ASN A O 1
ATOM 806 N N . PRO A 1 105 ? -19.384 15.703 -18.904 1.00 51.59 105 PRO A N 1
ATOM 807 C CA . PRO A 1 105 ? -19.772 15.849 -20.302 1.00 51.59 105 PRO A CA 1
ATOM 808 C C . PRO A 1 105 ? -19.071 17.080 -20.895 1.00 51.59 105 PRO A C 1
ATOM 810 O O . PRO A 1 105 ? -19.121 18.177 -20.338 1.00 51.59 105 PRO A O 1
ATOM 813 N N . ILE A 1 106 ? -18.414 16.890 -22.038 1.00 54.28 106 ILE A N 1
ATOM 814 C CA . ILE A 1 106 ? -17.852 17.954 -22.880 1.00 54.28 106 ILE A CA 1
ATOM 815 C C . ILE A 1 106 ? -18.916 19.066 -23.016 1.00 54.28 106 ILE A C 1
ATOM 817 O O . ILE A 1 106 ? -20.051 18.742 -23.383 1.00 54.28 106 ILE A O 1
ATOM 821 N N . PRO A 1 107 ? -18.619 20.353 -22.738 1.00 50.69 107 PRO A N 1
ATOM 822 C CA . PRO A 1 107 ? -19.597 21.418 -22.925 1.00 50.69 107 PRO A CA 1
ATOM 823 C C . PRO A 1 107 ? -20.046 21.435 -24.388 1.00 50.69 107 PRO A C 1
ATOM 825 O O . PRO A 1 107 ? -19.229 21.625 -25.288 1.00 50.69 107 PRO A O 1
ATOM 828 N N . ASN A 1 108 ? -21.335 21.198 -24.632 1.00 52.28 108 ASN A N 1
ATOM 829 C CA . ASN A 1 108 ? -21.916 21.234 -25.971 1.00 52.28 108 ASN A CA 1
ATOM 830 C C . ASN A 1 108 ? -21.745 22.658 -26.547 1.00 52.28 108 ASN A C 1
ATOM 832 O O . ASN A 1 108 ? -22.301 23.595 -25.972 1.00 52.28 108 ASN A O 1
ATOM 836 N N . PRO A 1 109 ? -20.996 22.874 -27.645 1.00 51.16 109 PRO A N 1
ATOM 837 C CA . PRO A 1 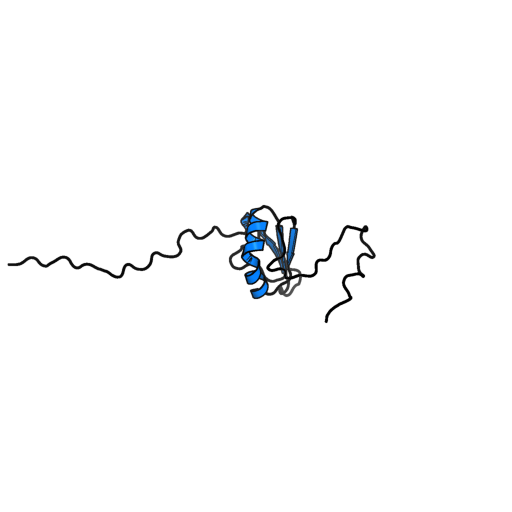109 ? -20.611 24.219 -28.068 1.00 51.16 109 PRO A CA 1
ATOM 838 C C . PRO A 1 109 ? -21.698 24.963 -28.861 1.00 51.16 109 PRO A C 1
ATOM 840 O O . PRO A 1 109 ? -21.383 25.949 -29.520 1.00 51.16 109 PRO A O 1
ATOM 843 N N . ASN A 1 110 ? -22.963 24.524 -28.847 1.00 48.03 110 ASN A N 1
ATOM 844 C CA . ASN A 1 110 ? -23.956 25.063 -29.776 1.00 48.03 110 ASN A CA 1
ATOM 845 C C . ASN A 1 110 ? -25.267 25.509 -29.102 1.00 48.03 110 ASN A C 1
ATOM 847 O O . ASN A 1 110 ? -26.166 24.687 -28.905 1.00 48.03 110 ASN A O 1
ATOM 851 N N . PRO A 1 111 ? -25.433 26.808 -28.789 1.00 52.84 111 PRO A N 1
ATOM 852 C CA . PRO A 1 111 ? -26.744 27.382 -28.560 1.00 52.84 111 PRO A CA 1
ATOM 853 C C . PRO A 1 111 ? -27.346 27.702 -29.932 1.00 52.84 111 PRO A C 1
ATOM 855 O O . PRO A 1 111 ? -27.051 28.732 -30.527 1.00 52.84 111 PRO A O 1
ATOM 858 N N . ASN A 1 112 ? -28.168 26.799 -30.458 1.00 51.81 112 ASN A N 1
ATOM 859 C CA . ASN A 1 112 ? -28.951 27.056 -31.663 1.00 51.81 112 ASN A CA 1
ATOM 860 C C . ASN A 1 112 ? -29.936 28.220 -31.393 1.00 51.81 112 ASN A C 1
ATOM 862 O O . ASN A 1 112 ? -30.834 28.035 -30.565 1.00 51.81 112 ASN A O 1
ATOM 866 N N . PRO A 1 113 ? -29.833 29.401 -32.037 1.00 53.91 113 PRO A N 1
ATOM 867 C CA . PRO A 1 113 ? -30.864 30.421 -31.947 1.00 53.91 113 PRO A CA 1
ATOM 868 C C . PRO A 1 113 ? -31.902 30.136 -33.037 1.00 53.91 113 PRO A C 1
ATOM 870 O O . PRO A 1 113 ? -31.638 30.253 -34.231 1.00 53.91 113 PRO A O 1
ATOM 873 N N . ASN A 1 114 ? -33.089 29.724 -32.600 1.00 55.31 114 ASN A N 1
ATOM 874 C CA . ASN A 1 114 ? -34.288 29.563 -33.425 1.00 55.31 114 ASN A CA 1
ATOM 875 C C . ASN A 1 114 ? -34.568 30.844 -34.262 1.00 55.31 114 ASN A C 1
ATOM 877 O O . ASN A 1 114 ? -34.247 31.940 -33.793 1.00 55.31 114 ASN A O 1
ATOM 881 N N . PRO A 1 115 ? -35.170 30.757 -35.467 1.00 56.78 115 PRO A N 1
ATOM 882 C CA . PRO A 1 115 ? -35.288 31.886 -36.379 1.00 56.78 115 PRO A CA 1
ATOM 883 C C . PRO A 1 115 ? -36.380 32.862 -35.919 1.00 56.78 115 PRO A C 1
ATOM 885 O O . PRO A 1 115 ? -37.448 32.457 -35.457 1.00 56.78 115 PRO A O 1
ATOM 888 N N . SER A 1 116 ? -36.101 34.159 -36.057 1.00 59.59 116 SER A N 1
ATOM 889 C CA . SER A 1 116 ? -37.023 35.262 -35.764 1.00 59.59 116 SER A CA 1
ATOM 890 C C . SER A 1 116 ? -38.348 35.141 -36.535 1.00 59.59 116 SER A C 1
ATOM 892 O O . SER A 1 116 ? -38.327 34.752 -37.706 1.00 59.59 116 SER A O 1
ATOM 894 N N . PRO A 1 117 ? -39.497 35.538 -35.955 1.00 59.28 117 PRO A N 1
ATOM 895 C CA . PRO A 1 117 ? -40.728 35.697 -36.714 1.00 59.28 117 PRO A CA 1
ATOM 896 C C . PRO A 1 117 ? -40.739 37.063 -37.420 1.00 59.28 117 PRO A C 1
ATOM 898 O O . PRO A 1 117 ? -40.476 38.093 -36.802 1.00 59.28 117 PRO A O 1
ATOM 901 N N . ASN A 1 118 ? -41.056 37.056 -38.715 1.00 45.56 118 ASN A N 1
ATOM 902 C CA . ASN A 1 118 ? -41.403 38.252 -39.491 1.00 45.56 118 ASN A CA 1
ATOM 903 C C . ASN A 1 118 ? -42.780 38.771 -39.030 1.00 45.56 118 ASN A C 1
ATOM 905 O O . ASN A 1 118 ? -43.665 37.954 -38.747 1.00 45.56 118 ASN A O 1
ATOM 909 N N . PRO A 1 119 ? -42.977 40.094 -38.943 1.00 52.22 119 PRO A N 1
ATOM 910 C CA . PRO A 1 119 ? -43.701 40.785 -40.016 1.00 52.22 119 PRO A CA 1
ATOM 911 C C . PRO A 1 119 ? -43.101 42.135 -40.438 1.00 52.22 119 PRO A C 1
ATOM 913 O O . PRO A 1 119 ? -42.513 42.838 -39.586 1.00 52.22 119 PRO A O 1
#

pLDDT: mean 80.3, std 20.97, range [32.84, 98.44]

Solvent-accessible surface area (backbone atoms only — not comparable to full-atom values): 7925 Å² total; per-residue (Å²): 140,91,82,88,74,85,90,76,74,66,86,86,52,67,90,83,79,75,86,86,83,91,78,58,76,76,78,52,86,57,80,88,53,59,67,47,80,48,81,52,55,60,70,58,38,62,68,37,39,68,62,50,49,55,36,20,65,72,68,12,37,38,37,23,41,66,44,68,55,87,81,48,48,61,79,41,75,47,68,76,45,96,82,62,78,39,31,42,34,30,32,40,54,88,17,54,65,76,81,80,91,70,89,66,82,77,80,79,92,69,85,81,78,77,84,81,84,85,133

InterPro domains:
  IPR029063 S-adenosyl-L-methionine-dependent methyltransferase superfamily [G3DSA:3.40.50.150] (3-97)
  IPR029063 S-adenosyl-L-methionine-dependent methyltransferase superfamily [SSF53335] (9-86)

Sequence (119 aa):
RFRNHIAQRAAAGAPGAVEAYEGDLRSFDLAPFTLIYVYLLKEGLQLIEAALRERVRAGARLVCNTWGPPGWAPTETHVLNELGTVSLMCYDADSIPEDDPNPNPIPNPNPNPNPSPNP

Radius of gyration: 23.6 Å; Cα contacts (8 Å, |Δi|>4): 134; chains: 1; bounding box: 70×62×59 Å

Foldseek 3Di:
DPDDDPPPPCPPPDPPPDDDDPDDPLPDQPQVAQEEEDEDDQVSCQSNVVNVLVNLLVRHKYKYWQDDHPPFDFPDWAQPDPVSRIIIGIDHNVRDDDDPPDPDDDPDPDPDDDDDDDD

Organism: NCBI:txid124430

Nearest PDB structures (foldseek):
  5fa8-assembly1_A  TM=8.395E-01  e=2.241E-03  Saccharolobus islandicus M.14.25
  5bxy-assembly2_B  TM=7.812E-01  e=3.800E-03  Salinibacter ruber DSM 13855
  5jwj-assembly1_A  TM=6.388E-01  e=6.942E-02  Saccharolobus islandicus REY15A
  2crq-assembly1_A  TM=5.120E-01  e=6.553E-01  Mus musculus
  1vch-assembly2_D  TM=3.436E-01  e=9.117E-01  Thermus thermophilus

Mean predicted aligned error: 12.37 Å

Secondary structure (DSSP, 8-state):
---SSGGG--SSS-TTS-----S-GGGS--TT-SEEEE---HHHHHHHHHHHHHHHHTT-EEEEES---TTPPPSEEEE-STTS--EEEEE-GGGSPP--S------------PPPPP-